Protein AF-A0A2K3K6C5-F1 (afdb_monomer_lite)

Structure (mmCIF, N/CA/C/O backbone):
data_AF-A0A2K3K6C5-F1
#
_entry.id   AF-A0A2K3K6C5-F1
#
loop_
_atom_site.group_PDB
_atom_site.id
_atom_site.type_symbol
_atom_site.label_atom_id
_atom_site.label_alt_id
_atom_site.label_comp_id
_atom_site.label_asym_id
_atom_site.label_entity_id
_atom_site.label_seq_id
_atom_site.pdbx_PDB_ins_code
_atom_site.Cartn_x
_atom_site.Cartn_y
_atom_site.Cartn_z
_atom_site.occupancy
_atom_site.B_iso_or_equiv
_atom_site.auth_seq_id
_atom_site.auth_comp_id
_atom_site.auth_asym_id
_atom_site.auth_atom_id
_atom_site.pdbx_PDB_model_num
ATOM 1 N N . MET A 1 1 ? -21.070 12.156 5.529 1.00 88.88 1 MET A N 1
ATOM 2 C CA . MET A 1 1 ? -20.591 11.010 4.729 1.00 88.88 1 MET A CA 1
ATOM 3 C C . MET A 1 1 ? -19.380 11.456 3.940 1.00 88.88 1 MET A C 1
ATOM 5 O O . MET A 1 1 ? -19.272 12.645 3.661 1.00 88.88 1 MET A O 1
ATOM 9 N N . PHE A 1 2 ? -18.480 10.541 3.614 1.00 93.44 2 PHE A N 1
ATOM 10 C CA . PHE A 1 2 ? -17.333 10.810 2.755 1.00 93.44 2 PHE A CA 1
ATOM 11 C C . PHE A 1 2 ? -17.160 9.671 1.756 1.00 93.44 2 PHE A C 1
ATOM 13 O O . PHE A 1 2 ? -17.526 8.533 2.041 1.00 93.44 2 PHE A O 1
ATOM 20 N N . HIS A 1 3 ? -16.594 9.994 0.599 1.00 96.19 3 HIS A N 1
ATOM 21 C CA . HIS A 1 3 ? -16.260 9.010 -0.416 1.00 96.19 3 HIS A CA 1
ATOM 22 C C . HIS A 1 3 ? -14.876 8.427 -0.130 1.00 96.19 3 HIS A C 1
ATOM 24 O O . HIS A 1 3 ? -13.892 9.167 -0.048 1.00 96.19 3 HIS A O 1
ATOM 30 N N . GLY A 1 4 ? -14.795 7.111 0.039 1.00 93.31 4 GLY A N 1
ATOM 31 C CA . GLY A 1 4 ? -13.553 6.395 0.299 1.00 93.31 4 GLY A CA 1
ATOM 32 C C . GLY A 1 4 ? -13.193 5.457 -0.844 1.00 93.31 4 GLY A C 1
ATOM 33 O O . GLY A 1 4 ? -14.046 4.745 -1.369 1.00 93.31 4 GLY A O 1
ATOM 34 N N . ARG A 1 5 ? -11.905 5.406 -1.193 1.00 94.94 5 ARG A N 1
ATOM 35 C CA . ARG A 1 5 ? -11.347 4.337 -2.028 1.00 94.94 5 ARG A CA 1
ATOM 36 C C . ARG A 1 5 ? -10.778 3.248 -1.129 1.00 94.94 5 ARG A C 1
ATOM 38 O O . ARG A 1 5 ? -9.977 3.542 -0.242 1.00 94.94 5 ARG A O 1
ATOM 45 N N . MET A 1 6 ? -11.174 2.004 -1.367 1.00 94.81 6 MET A N 1
ATOM 46 C CA . MET A 1 6 ? -10.761 0.877 -0.539 1.00 94.81 6 MET A CA 1
ATOM 47 C C . MET A 1 6 ? -9.333 0.444 -0.880 1.00 94.81 6 MET A C 1
ATOM 49 O O . MET A 1 6 ? -8.927 0.404 -2.047 1.00 94.81 6 MET A O 1
ATOM 53 N N . MET A 1 7 ? -8.576 0.088 0.156 1.00 96.50 7 MET A N 1
ATOM 54 C CA . MET A 1 7 ? -7.255 -0.521 0.030 1.00 96.50 7 MET A CA 1
ATOM 55 C C . MET A 1 7 ? -7.268 -1.915 0.654 1.00 96.50 7 MET A C 1
ATOM 57 O O . MET A 1 7 ? -7.943 -2.136 1.658 1.00 96.50 7 MET A O 1
ATOM 61 N N . GLN A 1 8 ? -6.514 -2.841 0.070 1.00 96.62 8 GLN A N 1
ATOM 62 C CA . GLN A 1 8 ? -6.429 -4.233 0.506 1.00 96.62 8 GLN A CA 1
ATOM 63 C C . GLN A 1 8 ? -5.085 -4.489 1.185 1.00 96.62 8 GLN A C 1
ATOM 65 O O . GLN A 1 8 ? -4.046 -4.136 0.628 1.00 96.62 8 GLN A O 1
ATOM 70 N N . HIS A 1 9 ? -5.069 -5.140 2.350 1.00 97.12 9 HIS A N 1
ATOM 71 C CA . HIS A 1 9 ? -3.810 -5.644 2.900 1.00 97.12 9 HIS A CA 1
ATOM 72 C C . HIS A 1 9 ? -3.219 -6.722 2.000 1.00 97.12 9 HIS A C 1
ATOM 74 O O . HIS A 1 9 ? -3.942 -7.582 1.497 1.00 97.12 9 HIS A O 1
ATOM 80 N N . GLY A 1 10 ? -1.893 -6.738 1.863 1.00 96.81 10 GLY A N 1
ATOM 81 C CA . GLY A 1 10 ? -1.223 -7.739 1.039 1.00 96.81 10 GLY A CA 1
ATOM 82 C C . GLY A 1 10 ? -1.535 -9.187 1.432 1.00 96.81 10 GLY A C 1
ATOM 83 O O . GLY A 1 10 ? -1.669 -10.032 0.551 1.00 96.81 10 GLY A O 1
ATOM 84 N N . CYS A 1 11 ? -1.753 -9.472 2.719 1.00 96.56 1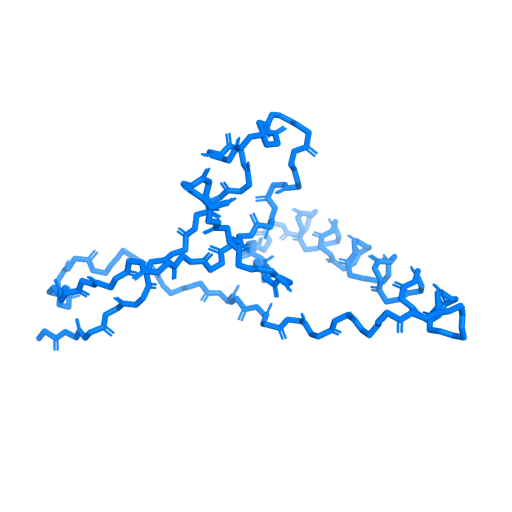1 CYS A N 1
ATOM 85 C CA . CYS A 1 11 ? -2.115 -10.815 3.185 1.00 96.56 11 CYS A CA 1
ATOM 86 C C . CYS A 1 11 ? -3.501 -11.295 2.729 1.00 96.56 11 CYS A C 1
ATOM 88 O O . CYS A 1 11 ? -3.786 -12.486 2.790 1.00 96.56 11 CYS A O 1
ATOM 90 N N . GLN A 1 12 ? -4.346 -10.383 2.253 1.00 96.25 12 GLN A N 1
ATOM 91 C CA . GLN A 1 12 ? -5.662 -10.674 1.685 1.00 96.25 12 GLN A CA 1
ATOM 92 C C . GLN A 1 12 ? -5.635 -10.692 0.146 1.00 96.25 12 GLN A C 1
ATOM 94 O O . GLN A 1 12 ? -6.674 -10.820 -0.495 1.00 96.25 12 GLN A O 1
ATOM 99 N N . THR A 1 13 ? -4.452 -10.550 -0.453 1.00 96.00 13 THR A N 1
ATOM 100 C CA . THR A 1 13 ? -4.218 -10.757 -1.886 1.00 96.00 13 THR A CA 1
ATOM 101 C C . THR A 1 13 ? -3.673 -12.166 -2.133 1.00 96.00 13 THR A C 1
ATOM 103 O O . THR A 1 13 ? -3.392 -12.907 -1.190 1.00 96.00 13 THR A O 1
ATOM 106 N N . VAL A 1 14 ? -3.420 -12.514 -3.398 1.00 95.12 14 VAL A N 1
ATOM 107 C CA . VAL A 1 14 ? -2.725 -13.760 -3.779 1.00 95.12 14 VAL A CA 1
ATOM 108 C C . VAL A 1 14 ? -1.355 -13.944 -3.100 1.00 95.12 14 VAL A C 1
ATOM 110 O O . VAL A 1 14 ? -0.873 -15.067 -2.988 1.00 95.12 14 VAL A O 1
ATOM 113 N N . LEU A 1 15 ? -0.729 -12.865 -2.612 1.00 96.25 15 LEU A N 1
ATOM 114 C CA . LEU A 1 15 ? 0.547 -12.936 -1.894 1.00 96.25 15 LEU A CA 1
ATOM 115 C C . LEU A 1 15 ? 0.432 -13.670 -0.549 1.00 96.25 15 LEU A C 1
ATOM 117 O O . LEU A 1 15 ? 1.414 -14.255 -0.088 1.00 96.25 15 LEU A O 1
ATOM 121 N N . GLY A 1 16 ? -0.739 -13.633 0.097 1.00 96.12 16 GLY A N 1
ATOM 122 C CA . GLY A 1 16 ? -0.960 -14.261 1.398 1.00 96.12 16 GLY A CA 1
ATOM 123 C C . GLY A 1 16 ? 0.124 -13.894 2.420 1.00 96.12 16 GLY A C 1
ATOM 124 O O . GLY A 1 16 ? 0.540 -12.742 2.539 1.00 96.12 16 GLY A O 1
ATOM 125 N N . ASN A 1 17 ? 0.640 -14.894 3.133 1.00 96.00 17 ASN A N 1
ATOM 126 C CA . ASN A 1 17 ? 1.648 -14.704 4.184 1.00 96.00 17 ASN A CA 1
ATOM 127 C C . ASN A 1 17 ? 3.015 -14.209 3.676 1.00 96.00 17 ASN A C 1
ATOM 129 O O . ASN A 1 17 ? 3.855 -13.833 4.488 1.00 96.00 17 ASN A O 1
ATOM 133 N N . ALA A 1 18 ? 3.256 -14.208 2.360 1.00 96.81 18 ALA A N 1
ATOM 134 C CA . ALA A 1 18 ? 4.471 -13.632 1.786 1.00 96.81 18 ALA A CA 1
ATOM 135 C C . ALA A 1 18 ? 4.404 -12.098 1.686 1.00 96.81 18 ALA A C 1
ATOM 137 O O . ALA A 1 18 ? 5.422 -11.449 1.436 1.00 96.81 18 ALA A O 1
ATOM 138 N N . ALA A 1 19 ? 3.220 -11.507 1.863 1.00 96.25 19 ALA A N 1
ATOM 139 C CA . ALA A 1 19 ? 3.051 -10.068 1.829 1.00 96.25 19 ALA A CA 1
ATOM 140 C C . ALA A 1 19 ? 3.732 -9.369 3.010 1.00 96.25 19 ALA A C 1
ATOM 142 O O . ALA A 1 19 ? 3.759 -9.864 4.137 1.00 96.25 19 ALA A O 1
ATOM 143 N N . ASN A 1 20 ? 4.216 -8.154 2.762 1.00 94.94 20 ASN A N 1
ATOM 144 C CA . ASN A 1 20 ? 4.693 -7.289 3.829 1.00 94.94 20 ASN A CA 1
ATOM 145 C C . ASN A 1 20 ? 3.516 -6.823 4.705 1.00 94.94 20 ASN A C 1
ATOM 147 O O . ASN A 1 20 ? 2.503 -6.357 4.184 1.00 94.94 20 ASN A O 1
ATOM 151 N N . GLU A 1 21 ? 3.675 -6.882 6.031 1.00 94.38 21 GLU A N 1
ATOM 152 C CA . GLU A 1 21 ? 2.631 -6.505 7.000 1.00 94.38 21 GLU A CA 1
ATOM 153 C C . GLU A 1 21 ? 2.131 -5.055 6.834 1.00 94.38 21 GLU A C 1
ATOM 155 O O . GLU A 1 21 ? 0.982 -4.749 7.153 1.00 94.38 21 GLU A O 1
ATOM 160 N N . ARG A 1 22 ? 2.980 -4.162 6.305 1.00 96.06 22 ARG A N 1
ATOM 161 C CA . ARG A 1 22 ? 2.686 -2.731 6.117 1.00 96.06 22 ARG A CA 1
ATOM 162 C C . ARG A 1 22 ? 2.258 -2.371 4.697 1.00 96.06 22 ARG A C 1
ATOM 164 O O . ARG A 1 22 ? 1.939 -1.206 4.444 1.00 96.06 22 ARG A O 1
ATOM 171 N N . GLU A 1 23 ? 2.288 -3.320 3.767 1.00 96.50 23 GLU A N 1
ATOM 172 C CA . GLU A 1 23 ? 1.894 -3.052 2.390 1.00 96.50 23 GLU A CA 1
ATOM 173 C C . GLU A 1 23 ? 0.388 -3.186 2.219 1.00 96.50 23 GLU A C 1
ATOM 175 O O . GLU A 1 23 ? -0.221 -4.219 2.519 1.00 96.50 23 GLU A O 1
ATOM 180 N N . VAL A 1 24 ? -0.194 -2.116 1.693 1.00 97.62 24 VAL A N 1
ATOM 181 C CA . VAL A 1 24 ? -1.575 -2.074 1.241 1.00 97.62 24 VAL A CA 1
ATOM 182 C C . VAL A 1 24 ? -1.602 -1.775 -0.250 1.00 97.62 24 VAL A C 1
ATOM 184 O O . VAL A 1 24 ? -0.744 -1.075 -0.787 1.00 97.62 24 VAL A O 1
ATOM 187 N N . PHE A 1 25 ? -2.609 -2.303 -0.924 1.00 97.38 25 PHE A N 1
ATOM 188 C CA . PHE A 1 25 ? -2.785 -2.188 -2.360 1.00 97.38 25 PHE A CA 1
ATOM 189 C C . PHE A 1 25 ? -4.018 -1.351 -2.641 1.00 97.38 25 PHE A C 1
ATOM 191 O O . PHE A 1 25 ? -5.051 -1.526 -1.994 1.00 97.38 25 PHE A O 1
ATOM 198 N N . LEU A 1 26 ? -3.932 -0.450 -3.616 1.00 96.19 26 LEU A N 1
ATOM 199 C CA . LEU A 1 26 ? -5.135 0.190 -4.136 1.00 96.19 26 LEU A CA 1
ATOM 200 C C . LEU A 1 26 ? -6.041 -0.878 -4.748 1.00 96.19 26 LEU A C 1
ATOM 202 O O . LEU A 1 26 ? -5.555 -1.842 -5.336 1.00 96.19 26 LEU A O 1
ATOM 206 N N . THR A 1 27 ? -7.347 -0.666 -4.667 1.00 96.25 27 THR A N 1
ATOM 207 C CA . THR A 1 27 ? -8.342 -1.463 -5.393 1.00 96.25 27 THR A CA 1
ATOM 208 C C . THR A 1 27 ? -9.168 -0.548 -6.294 1.00 96.25 27 THR A C 1
ATOM 210 O O . THR A 1 27 ? -9.046 0.682 -6.232 1.00 96.25 27 THR A O 1
ATOM 213 N N . ASN A 1 28 ? -9.995 -1.121 -7.163 1.00 94.69 28 ASN A N 1
ATOM 214 C CA . ASN A 1 28 ? -10.977 -0.350 -7.933 1.00 94.69 28 ASN A CA 1
ATOM 215 C C . ASN A 1 28 ? -12.278 -0.111 -7.153 1.00 94.69 28 ASN A C 1
ATOM 217 O O . ASN A 1 28 ? -13.180 0.549 -7.662 1.00 94.69 28 ASN A O 1
ATOM 221 N N . GLU A 1 29 ? -12.377 -0.622 -5.926 1.00 94.81 29 GLU A N 1
ATOM 222 C CA . GLU A 1 29 ? -13.556 -0.441 -5.097 1.00 94.81 29 GLU A CA 1
ATOM 223 C C . GLU A 1 29 ? -13.549 0.932 -4.424 1.00 94.81 29 GLU A C 1
ATOM 225 O O . GLU A 1 29 ? -12.601 1.310 -3.728 1.00 94.81 29 GLU A O 1
ATOM 230 N N . CYS A 1 30 ? -14.655 1.654 -4.578 1.00 95.56 30 CYS A N 1
ATOM 231 C CA . CYS A 1 30 ? -14.956 2.854 -3.814 1.00 95.56 30 CYS A CA 1
ATOM 232 C C . CYS A 1 30 ? -16.298 2.688 -3.104 1.00 95.56 30 CYS A C 1
ATOM 234 O O . CYS A 1 30 ? -17.193 2.012 -3.613 1.00 95.56 30 CYS A O 1
ATOM 236 N N . ARG A 1 31 ? -16.436 3.292 -1.923 1.00 95.00 31 ARG A N 1
ATOM 237 C CA . ARG A 1 31 ? -17.650 3.231 -1.103 1.00 95.00 31 ARG A CA 1
ATOM 238 C C . ARG A 1 31 ? -17.841 4.542 -0.353 1.00 95.00 31 ARG A C 1
ATOM 240 O O . ARG A 1 31 ? -16.870 5.145 0.102 1.00 95.00 31 ARG A O 1
ATOM 247 N N . ASP A 1 32 ? -19.091 4.952 -0.194 1.00 96.25 32 ASP A N 1
ATOM 248 C CA . ASP A 1 32 ? -19.434 6.057 0.694 1.00 96.25 32 ASP A CA 1
ATOM 249 C C . ASP A 1 32 ? -19.553 5.540 2.129 1.00 96.25 32 ASP A C 1
ATOM 251 O O . ASP A 1 32 ? -20.132 4.481 2.380 1.00 96.25 32 ASP A O 1
ATOM 255 N N . LEU A 1 33 ? -18.968 6.274 3.071 1.00 93.50 33 LEU A N 1
ATOM 256 C CA . LEU A 1 33 ? -18.856 5.881 4.473 1.00 93.50 33 LEU A CA 1
ATOM 257 C C . LEU A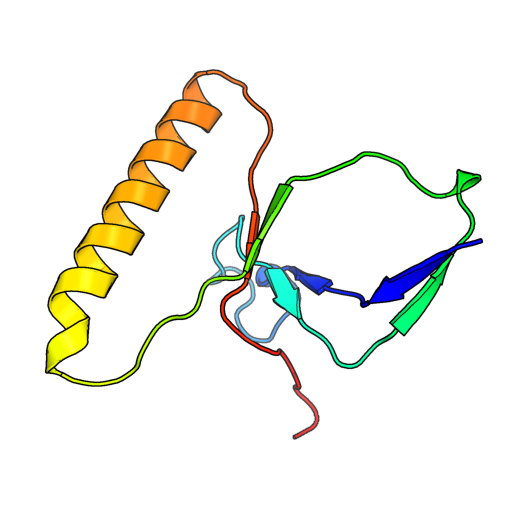 1 33 ? -19.359 6.998 5.395 1.00 93.50 33 LEU A C 1
ATOM 259 O O . LEU A 1 33 ? -19.246 8.198 5.100 1.00 93.50 33 LEU A O 1
ATOM 263 N N . GLY A 1 34 ? -19.928 6.610 6.535 1.00 95.19 34 GLY A N 1
ATOM 264 C CA . GLY A 1 34 ? -20.279 7.529 7.607 1.00 95.19 34 GLY A CA 1
ATOM 265 C C . GLY A 1 34 ? -19.027 8.015 8.332 1.00 95.19 34 GLY A C 1
ATOM 266 O O . GLY A 1 34 ? -18.082 7.260 8.541 1.00 95.19 34 GLY A O 1
ATOM 267 N N . LEU A 1 35 ? -19.008 9.281 8.760 1.00 93.88 35 LEU A N 1
ATOM 268 C CA . LEU A 1 35 ? -17.895 9.779 9.584 1.00 93.88 35 LEU A CA 1
ATOM 269 C C . LEU A 1 35 ? -17.845 9.062 10.942 1.00 93.88 35 LEU A C 1
ATOM 271 O O . LEU A 1 35 ? -16.769 8.878 11.498 1.00 93.88 35 LEU A O 1
ATOM 275 N N . GLN A 1 36 ? -18.999 8.606 11.433 1.00 95.25 36 GLN A N 1
ATOM 276 C CA . GLN A 1 36 ? -19.131 7.796 12.640 1.00 95.25 36 GLN A CA 1
ATOM 277 C C . GLN A 1 36 ? -18.473 6.409 12.536 1.00 95.25 36 GLN A C 1
ATOM 279 O O . GLN A 1 36 ? -18.175 5.807 13.563 1.00 95.25 36 GLN A O 1
ATOM 284 N N . ASP A 1 37 ? -18.217 5.913 11.320 1.00 92.50 37 ASP A N 1
ATOM 285 C CA . ASP A 1 37 ? -17.602 4.600 11.092 1.00 92.50 37 ASP A CA 1
ATOM 286 C C . ASP A 1 37 ? -16.060 4.665 11.122 1.00 92.50 37 ASP A C 1
ATOM 288 O O . ASP A 1 37 ? -15.375 3.638 11.067 1.00 92.50 37 ASP A O 1
ATOM 292 N N . VAL A 1 38 ? -15.484 5.873 11.212 1.00 93.50 38 VAL A N 1
ATOM 293 C CA . VAL A 1 38 ? -14.033 6.088 11.248 1.00 93.50 38 VAL A CA 1
ATOM 294 C C . VAL A 1 38 ? -13.481 5.683 12.611 1.00 93.50 38 VAL A C 1
ATOM 296 O O . VAL A 1 38 ? -13.685 6.360 13.614 1.00 93.50 38 VAL A O 1
ATOM 299 N N . LYS A 1 39 ? -12.718 4.586 12.640 1.00 94.50 39 LYS A N 1
ATOM 300 C CA . LYS A 1 39 ? -12.080 4.093 13.872 1.00 94.50 39 LYS A CA 1
ATOM 301 C C . LYS A 1 39 ? -10.821 4.869 14.241 1.00 94.50 39 LYS A C 1
ATOM 303 O O . LYS A 1 39 ? -10.597 5.171 15.407 1.00 94.50 39 LYS A O 1
ATOM 308 N N . GLN A 1 40 ? -9.966 5.130 13.255 1.00 93.62 40 GLN A N 1
ATOM 309 C CA . GLN A 1 40 ? -8.657 5.733 13.472 1.00 93.62 40 GLN A CA 1
ATOM 310 C C . GLN A 1 40 ? -8.087 6.279 12.161 1.00 93.62 40 GLN A C 1
ATOM 312 O O . GLN A 1 40 ? -8.234 5.664 11.103 1.00 93.62 40 GLN A O 1
ATOM 317 N N . THR A 1 41 ? -7.358 7.390 12.251 1.00 93.31 41 THR A N 1
ATOM 318 C CA . THR A 1 41 ? -6.543 7.921 11.155 1.00 93.31 41 THR A CA 1
ATOM 319 C C . THR A 1 41 ? -5.195 7.207 11.104 1.00 93.31 41 THR A C 1
ATOM 321 O O . THR A 1 41 ? -4.461 7.178 12.092 1.00 93.31 41 THR A O 1
ATOM 324 N N . ASN A 1 42 ? -4.850 6.659 9.940 1.00 93.56 42 ASN A N 1
ATOM 325 C CA . ASN A 1 42 ? -3.558 6.024 9.684 1.00 93.56 42 ASN A CA 1
ATOM 326 C C . ASN A 1 42 ? -2.812 6.753 8.565 1.00 93.56 42 ASN A C 1
ATOM 328 O O . ASN A 1 42 ? -3.424 7.369 7.693 1.00 93.56 42 ASN A O 1
ATOM 332 N N . VAL A 1 43 ? -1.483 6.663 8.584 1.00 95.38 43 VAL A N 1
ATOM 333 C CA . VAL A 1 43 ? -0.629 7.249 7.547 1.00 95.38 43 VAL A CA 1
ATOM 334 C C . VAL A 1 43 ? -0.361 6.200 6.476 1.00 95.38 43 VAL A C 1
ATOM 336 O O . VAL A 1 43 ? 0.158 5.122 6.774 1.00 95.38 43 VAL A O 1
ATOM 339 N N . VAL A 1 44 ? -0.687 6.534 5.228 1.00 95.69 44 VAL A N 1
ATOM 340 C CA . VAL A 1 44 ? -0.385 5.711 4.053 1.00 95.69 44 VAL A CA 1
ATOM 341 C C . VAL A 1 44 ? 0.435 6.538 3.070 1.00 95.69 44 VAL A C 1
ATOM 343 O O . VAL A 1 44 ? -0.008 7.586 2.608 1.00 95.69 44 VAL A O 1
ATOM 346 N N . SER A 1 45 ? 1.636 6.068 2.735 1.00 95.38 45 SER A N 1
ATOM 347 C CA . SER A 1 45 ? 2.481 6.701 1.715 1.00 95.38 45 SER A CA 1
ATOM 348 C C . SER A 1 45 ? 2.276 6.046 0.350 1.00 95.38 45 SER A C 1
ATOM 350 O O . SER A 1 45 ? 2.588 4.864 0.184 1.00 95.38 45 SER A O 1
ATOM 352 N N . ILE A 1 46 ? 1.822 6.810 -0.646 1.00 94.69 46 ILE A N 1
ATOM 353 C CA . ILE A 1 46 ? 1.817 6.354 -2.042 1.00 94.69 46 ILE A CA 1
ATOM 354 C C . ILE A 1 46 ? 3.236 6.470 -2.598 1.00 94.69 46 ILE A C 1
ATOM 356 O O . ILE A 1 46 ? 3.812 7.556 -2.644 1.00 94.69 46 ILE A O 1
ATOM 360 N N . ARG A 1 47 ? 3.812 5.341 -3.009 1.00 92.62 47 ARG A N 1
ATOM 361 C CA . ARG A 1 47 ? 5.193 5.250 -3.482 1.00 92.62 47 ARG A CA 1
ATOM 362 C C . ARG A 1 47 ? 5.222 4.960 -4.966 1.00 92.62 47 ARG A C 1
ATOM 364 O O . ARG A 1 47 ? 4.736 3.930 -5.422 1.00 92.62 47 ARG A O 1
ATOM 371 N N . LYS A 1 48 ? 5.876 5.843 -5.712 1.00 88.75 48 LYS A N 1
ATOM 372 C CA . LYS A 1 48 ? 6.263 5.567 -7.091 1.00 88.75 48 LYS A CA 1
ATOM 373 C C . LYS A 1 48 ? 7.574 4.789 -7.067 1.00 88.75 48 LYS A C 1
ATOM 375 O O . LYS A 1 48 ? 8.553 5.276 -6.515 1.00 88.75 48 LYS A O 1
ATOM 380 N N . MET A 1 49 ? 7.582 3.604 -7.667 1.00 86.88 49 MET A N 1
ATOM 381 C CA . MET A 1 49 ? 8.782 2.785 -7.860 1.00 86.88 49 MET A CA 1
ATOM 382 C C . MET A 1 49 ? 9.082 2.734 -9.357 1.00 86.88 49 MET A C 1
ATOM 384 O O . MET A 1 49 ? 8.490 1.921 -10.072 1.00 86.88 49 MET A O 1
ATOM 388 N N . PRO A 1 50 ? 9.931 3.639 -9.869 1.00 89.56 50 PRO A N 1
ATOM 389 C CA . PRO A 1 50 ? 10.310 3.624 -11.268 1.00 89.56 50 PRO A CA 1
ATOM 390 C C . PRO A 1 50 ? 10.960 2.286 -11.629 1.00 89.56 50 PRO A C 1
ATOM 392 O O . PRO A 1 50 ? 11.827 1.778 -10.912 1.00 89.56 50 PRO A O 1
ATOM 395 N N . TRP A 1 51 ? 10.530 1.719 -12.751 1.00 86.44 51 TRP A N 1
ATOM 396 C CA . TRP A 1 51 ? 11.102 0.498 -13.302 1.00 86.44 51 TRP A CA 1
ATOM 397 C C . TRP A 1 51 ? 12.224 0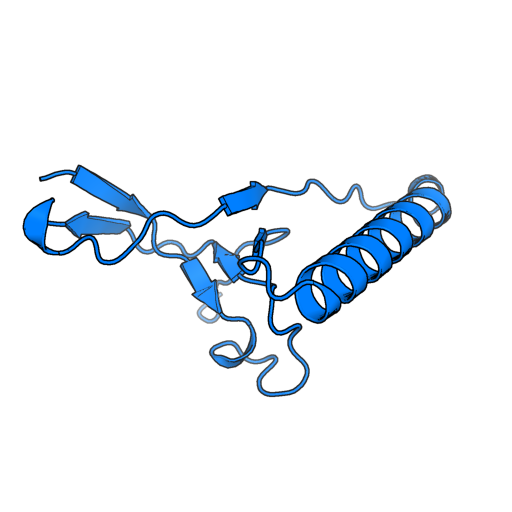.831 -14.283 1.00 86.44 51 TRP A C 1
ATOM 399 O O . TRP A 1 51 ? 12.135 1.782 -15.054 1.00 86.44 51 TRP A O 1
ATOM 409 N N . GLY A 1 52 ? 13.299 0.048 -14.245 1.00 93.19 52 GLY A N 1
ATOM 410 C CA . GLY A 1 52 ? 14.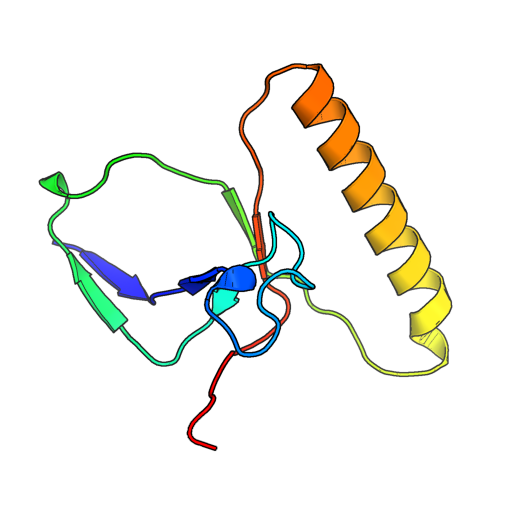469 0.221 -15.107 1.00 93.19 52 GLY A CA 1
ATOM 411 C C . GLY A 1 52 ? 15.752 -0.143 -14.373 1.00 93.19 52 GLY A C 1
ATOM 412 O O . GLY A 1 52 ? 15.844 0.037 -13.162 1.00 93.19 52 GLY A O 1
ATOM 413 N N . HIS A 1 53 ? 16.746 -0.669 -15.094 1.00 94.62 53 HIS A N 1
ATOM 414 C CA . HIS A 1 53 ? 18.022 -1.088 -14.496 1.00 94.62 53 HIS A CA 1
ATOM 415 C C . HIS A 1 53 ? 18.677 0.035 -13.683 1.00 94.62 53 HIS A C 1
ATOM 417 O O . HIS A 1 53 ? 19.146 -0.191 -12.571 1.00 94.62 53 HIS A O 1
ATOM 423 N N . GLN A 1 54 ? 18.631 1.246 -14.227 1.00 95.88 54 GLN A N 1
ATOM 424 C CA . GLN A 1 54 ? 19.235 2.435 -13.649 1.00 95.88 54 GLN A CA 1
ATOM 425 C C . GLN A 1 54 ? 18.621 2.775 -12.260 1.00 95.88 54 GLN A C 1
ATOM 427 O O . GLN A 1 54 ? 19.366 3.162 -11.369 1.00 95.88 54 GLN A O 1
ATOM 432 N N . TYR A 1 55 ? 17.321 2.508 -12.025 1.00 94.31 55 TYR A N 1
ATOM 433 C CA . TYR A 1 55 ? 16.631 2.840 -10.761 1.00 94.31 55 TYR A CA 1
ATOM 434 C C . TYR A 1 55 ? 16.829 1.766 -9.681 1.00 94.31 55 TYR A C 1
ATOM 436 O O . TYR A 1 55 ? 16.463 1.965 -8.525 1.00 94.31 55 TYR A O 1
ATOM 444 N N . ARG A 1 56 ? 17.364 0.586 -10.034 1.00 93.25 56 ARG A N 1
ATOM 445 C CA . ARG A 1 56 ? 17.399 -0.572 -9.123 1.00 93.25 56 ARG A CA 1
ATOM 446 C C . ARG A 1 56 ? 18.207 -0.296 -7.860 1.00 93.25 56 ARG A C 1
ATOM 448 O O . ARG A 1 56 ? 17.767 -0.680 -6.782 1.00 93.25 56 ARG A O 1
ATOM 455 N N . LYS A 1 57 ? 19.370 0.352 -7.991 1.00 95.31 57 LYS A N 1
ATOM 456 C CA . LYS A 1 57 ? 20.238 0.662 -6.844 1.00 95.31 57 LYS A CA 1
ATOM 457 C C . LYS A 1 57 ? 19.532 1.602 -5.869 1.00 95.31 57 LYS A C 1
ATOM 459 O O . LYS A 1 57 ? 19.470 1.297 -4.682 1.00 95.31 57 LYS A O 1
ATOM 464 N N . ASP A 1 58 ? 18.930 2.666 -6.383 1.00 94.81 58 ASP A N 1
ATOM 465 C CA . ASP A 1 58 ? 18.244 3.663 -5.561 1.00 94.81 58 ASP A CA 1
ATOM 466 C C . ASP A 1 58 ? 16.997 3.077 -4.894 1.00 94.81 58 ASP A C 1
ATOM 468 O O . ASP A 1 58 ? 16.804 3.252 -3.693 1.00 94.81 58 ASP A O 1
ATOM 472 N N . ASN A 1 59 ? 16.201 2.290 -5.627 1.00 93.31 59 ASN A N 1
ATOM 473 C CA . ASN A 1 59 ? 15.031 1.609 -5.068 1.00 93.31 59 ASN A CA 1
ATOM 474 C C . ASN A 1 59 ? 15.416 0.669 -3.910 1.00 93.31 59 AS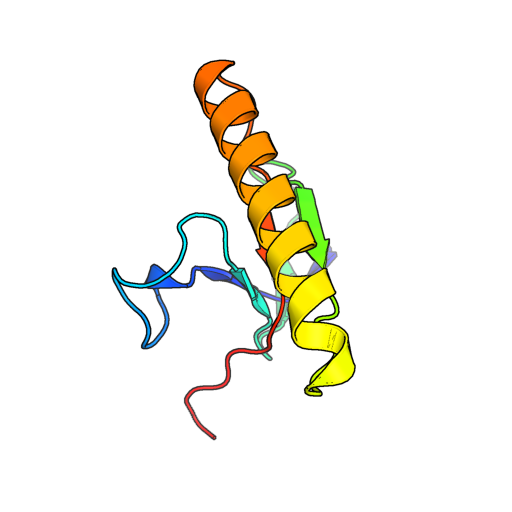N A C 1
ATOM 476 O O . ASN A 1 59 ? 14.725 0.644 -2.895 1.00 93.31 59 ASN A O 1
ATOM 480 N N . ILE A 1 60 ? 16.533 -0.065 -4.026 1.00 93.62 60 ILE A N 1
ATOM 481 C CA . ILE A 1 60 ? 17.040 -0.931 -2.945 1.00 93.62 60 ILE A CA 1
ATOM 482 C C . ILE A 1 60 ? 17.407 -0.104 -1.708 1.00 93.62 60 ILE A C 1
ATOM 484 O O . ILE A 1 60 ? 17.072 -0.493 -0.589 1.00 93.62 60 ILE A O 1
ATOM 488 N N . VAL A 1 61 ? 18.084 1.033 -1.893 1.00 95.50 61 VAL A N 1
ATOM 489 C CA . VAL A 1 61 ? 18.462 1.921 -0.783 1.00 95.50 61 VAL A CA 1
ATOM 490 C C . VAL A 1 61 ? 17.218 2.487 -0.098 1.00 95.50 61 VAL A C 1
ATOM 492 O O . VAL A 1 61 ? 17.119 2.430 1.127 1.00 95.50 61 VAL A O 1
ATOM 495 N N . VAL A 1 62 ? 16.245 2.971 -0.871 1.00 93.50 62 VAL A N 1
ATOM 496 C CA . VAL A 1 62 ? 14.983 3.514 -0.347 1.00 93.50 62 VAL A CA 1
ATOM 497 C C . VAL A 1 62 ? 14.196 2.454 0.426 1.00 93.50 62 VAL A C 1
ATOM 499 O O . VAL A 1 62 ? 13.729 2.730 1.533 1.00 93.50 62 VAL A O 1
ATOM 502 N N . ASP A 1 63 ? 14.078 1.236 -0.106 1.00 92.19 63 ASP A N 1
ATOM 503 C CA . ASP A 1 63 ? 13.370 0.145 0.571 1.00 92.19 63 ASP A CA 1
ATOM 504 C C . ASP A 1 63 ? 14.077 -0.281 1.868 1.00 92.19 63 ASP A C 1
ATOM 506 O O . ASP A 1 63 ? 13.413 -0.545 2.875 1.00 92.19 63 ASP A O 1
ATOM 510 N N . LYS A 1 64 ? 15.416 -0.292 1.883 1.00 95.50 64 LYS A N 1
ATOM 511 C CA . LYS A 1 64 ? 16.196 -0.578 3.093 1.00 95.50 64 LYS A CA 1
ATOM 512 C C . LYS A 1 64 ? 15.968 0.480 4.175 1.00 95.50 64 LYS A C 1
ATOM 514 O O . LYS A 1 64 ? 15.636 0.120 5.302 1.00 95.50 64 LYS A O 1
ATOM 519 N N . LEU A 1 65 ? 16.084 1.762 3.826 1.00 95.19 65 LEU A N 1
ATOM 520 C CA . LEU A 1 65 ? 15.868 2.871 4.762 1.00 95.19 65 LEU A CA 1
ATOM 521 C C . LEU A 1 65 ? 14.447 2.865 5.335 1.00 95.19 65 LEU A C 1
ATOM 523 O O . LEU A 1 65 ? 14.249 3.113 6.525 1.00 95.19 65 LEU A O 1
ATOM 527 N N . ASP A 1 66 ? 13.444 2.551 4.512 1.00 94.06 66 ASP A N 1
ATOM 528 C CA . ASP A 1 66 ? 12.071 2.447 4.998 1.00 94.06 66 ASP A CA 1
ATOM 529 C C . ASP A 1 66 ? 11.879 1.290 5.980 1.00 94.06 66 ASP A C 1
ATOM 531 O O . ASP A 1 66 ? 11.178 1.448 6.982 1.00 94.06 66 ASP A O 1
ATOM 535 N N . ARG A 1 67 ? 12.492 0.136 5.704 1.00 93.69 67 ARG A N 1
ATOM 536 C CA . ARG A 1 67 ? 12.433 -1.018 6.601 1.00 93.69 67 ARG A CA 1
ATOM 537 C C . ARG A 1 67 ? 13.086 -0.704 7.943 1.00 93.69 67 ARG A C 1
ATOM 539 O O . ARG A 1 67 ? 12.455 -0.916 8.971 1.00 93.69 67 ARG A O 1
ATOM 546 N N . GLU A 1 68 ? 14.285 -0.127 7.928 1.00 96.19 68 GLU A N 1
ATOM 547 C CA . GLU A 1 68 ? 14.999 0.281 9.144 1.00 96.19 68 GLU A CA 1
ATOM 548 C C . GLU A 1 68 ? 14.174 1.276 9.969 1.00 96.19 68 GLU A C 1
ATOM 550 O O . GLU A 1 68 ? 13.986 1.094 11.172 1.00 96.19 68 GLU A O 1
ATOM 555 N N . ARG A 1 69 ? 13.591 2.290 9.319 1.00 95.06 69 ARG A N 1
ATOM 556 C CA . ARG A 1 69 ? 12.703 3.252 9.982 1.00 95.06 69 ARG A CA 1
ATOM 557 C C . ARG A 1 69 ? 11.482 2.576 10.606 1.00 95.06 69 ARG A C 1
ATOM 559 O O . ARG A 1 69 ? 11.098 2.928 11.721 1.00 95.06 69 ARG A O 1
ATOM 566 N N . ALA A 1 70 ? 10.850 1.646 9.897 1.00 95.12 70 ALA A N 1
ATOM 567 C CA . ALA A 1 70 ? 9.676 0.941 10.398 1.00 95.12 70 ALA A CA 1
ATOM 568 C C . ALA A 1 70 ? 10.006 0.047 11.598 1.00 95.12 70 ALA A C 1
ATOM 570 O O . ALA A 1 70 ? 9.271 0.064 12.585 1.00 95.12 70 ALA A O 1
ATOM 571 N N . ASP A 1 71 ? 11.131 -0.664 11.546 1.00 95.44 71 ASP A N 1
ATOM 572 C CA . ASP A 1 71 ? 11.603 -1.502 12.646 1.00 95.44 71 ASP A CA 1
ATOM 573 C C . ASP A 1 71 ? 11.914 -0.649 13.888 1.00 95.44 71 ASP A C 1
ATOM 575 O O . ASP A 1 71 ? 11.495 -0.987 14.996 1.00 95.44 71 ASP A O 1
AT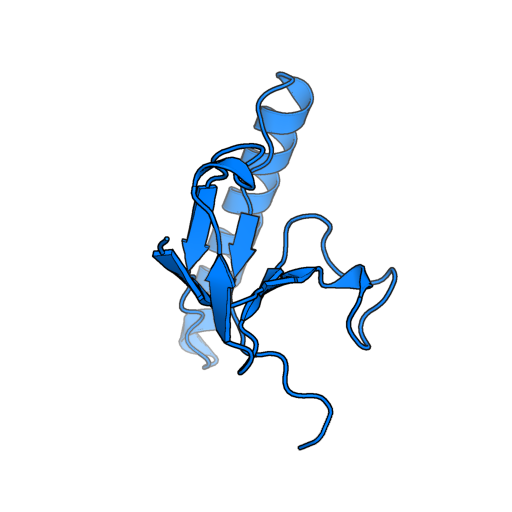OM 579 N N . GLU A 1 72 ? 12.560 0.509 13.720 1.00 96.62 72 GLU A N 1
ATOM 580 C CA . GLU A 1 72 ? 12.813 1.449 14.820 1.00 96.62 72 GLU A CA 1
ATOM 581 C C . GLU A 1 72 ? 11.525 2.030 15.419 1.00 96.62 72 GLU A C 1
ATOM 583 O O . GLU A 1 72 ? 11.403 2.150 16.640 1.00 96.62 72 GLU A O 1
ATOM 588 N N . ARG A 1 73 ? 10.523 2.356 14.594 1.00 95.56 73 ARG A N 1
ATOM 589 C CA . ARG A 1 73 ? 9.204 2.790 15.089 1.00 95.56 73 ARG A CA 1
ATOM 590 C C . ARG A 1 73 ? 8.506 1.687 15.879 1.00 95.56 73 ARG A C 1
ATOM 592 O O . ARG A 1 73 ? 7.968 1.971 16.949 1.00 95.56 73 ARG A O 1
ATOM 599 N N . LYS A 1 74 ? 8.561 0.446 15.388 1.00 94.81 74 LYS A N 1
ATOM 600 C CA . LYS A 1 74 ? 7.987 -0.733 16.050 1.00 94.81 74 LYS A CA 1
ATOM 601 C C . LYS A 1 74 ? 8.629 -0.962 17.417 1.00 94.81 74 LYS A C 1
ATOM 603 O O . LYS A 1 74 ? 7.912 -1.117 18.400 1.00 94.81 74 LYS A O 1
ATOM 608 N N . LYS A 1 75 ? 9.963 -0.881 17.511 1.00 96.12 75 LYS A N 1
ATOM 609 C CA . LYS A 1 75 ? 10.697 -0.958 18.791 1.00 96.12 75 LYS A CA 1
ATOM 610 C C . LYS A 1 75 ? 10.288 0.141 19.773 1.00 96.12 75 LYS A C 1
ATOM 612 O O . LYS A 1 75 ? 10.228 -0.104 20.971 1.00 96.12 75 LYS A O 1
ATOM 617 N N . LYS A 1 76 ? 9.987 1.340 19.270 1.00 96.88 76 LYS A N 1
ATOM 618 C CA . LYS A 1 76 ? 9.522 2.482 20.073 1.00 96.88 76 LYS A CA 1
ATOM 619 C C . LYS A 1 76 ? 8.030 2.423 20.425 1.00 96.88 76 LYS A C 1
ATOM 621 O O . LYS A 1 76 ? 7.538 3.348 21.061 1.00 96.88 76 LYS A O 1
ATOM 626 N N . GLY A 1 77 ? 7.303 1.385 19.999 1.00 94.88 77 GLY A N 1
ATOM 627 C CA . GLY A 1 77 ? 5.858 1.266 20.223 1.00 94.88 77 GLY A CA 1
ATOM 628 C C . GLY A 1 77 ? 5.032 2.330 19.494 1.00 94.88 77 GLY A C 1
ATOM 629 O O . GLY A 1 77 ? 3.907 2.619 19.894 1.00 94.88 77 GLY A O 1
ATOM 630 N N . LEU A 1 78 ? 5.587 2.948 18.447 1.00 94.06 78 LEU A N 1
ATOM 631 C CA . LEU A 1 78 ? 4.880 3.945 17.649 1.00 94.06 78 LEU A CA 1
ATOM 632 C C . LEU A 1 78 ? 3.899 3.271 16.685 1.00 94.06 78 LEU A C 1
ATOM 634 O O . LEU A 1 78 ? 4.075 2.117 16.296 1.00 94.06 78 LEU A O 1
ATOM 638 N N . SER A 1 79 ? 2.886 4.025 16.252 1.00 92.31 79 SER A N 1
ATOM 639 C CA . SER A 1 79 ? 1.909 3.545 15.276 1.00 92.31 79 SER A CA 1
ATOM 640 C C . SER A 1 79 ? 2.563 3.131 13.953 1.00 92.31 79 SER A C 1
ATOM 642 O O . SER A 1 79 ? 3.518 3.764 13.473 1.00 92.31 79 SER A O 1
ATOM 644 N N . THR A 1 80 ? 2.013 2.066 13.368 1.00 94.00 80 THR A N 1
ATOM 645 C CA . THR A 1 80 ? 2.424 1.520 12.075 1.00 94.00 80 THR A CA 1
ATOM 646 C C . THR A 1 80 ? 2.087 2.489 10.949 1.00 94.00 80 THR A C 1
ATOM 648 O O . THR A 1 80 ? 0.958 2.959 10.826 1.00 94.00 80 THR A O 1
ATOM 651 N N . GLU A 1 81 ? 3.071 2.752 10.093 1.00 95.44 81 GLU A N 1
ATOM 652 C CA . GLU A 1 81 ? 2.883 3.497 8.850 1.00 95.44 81 GLU A CA 1
ATOM 653 C C . GLU A 1 81 ? 2.811 2.524 7.674 1.00 95.44 81 GLU A C 1
ATOM 655 O O . GLU A 1 81 ? 3.696 1.676 7.492 1.00 95.44 81 GLU A O 1
ATOM 660 N N . TYR A 1 82 ? 1.776 2.682 6.855 1.00 97.06 82 TYR A N 1
ATOM 661 C CA . TYR A 1 82 ? 1.542 1.851 5.684 1.00 97.06 82 TYR A CA 1
ATOM 662 C C . TYR A 1 82 ? 2.125 2.487 4.426 1.00 97.06 82 TYR A C 1
ATOM 664 O O . TYR A 1 82 ? 2.375 3.696 4.344 1.00 97.06 82 TYR A O 1
ATOM 672 N N . TYR A 1 83 ? 2.309 1.667 3.400 1.00 96.62 83 TYR A N 1
ATOM 673 C CA . TYR A 1 83 ? 2.673 2.145 2.077 1.00 96.62 83 TYR A CA 1
ATOM 674 C C . TYR A 1 83 ? 1.906 1.408 0.987 1.00 96.62 83 TYR A C 1
ATOM 676 O O . TYR A 1 83 ? 1.474 0.275 1.173 1.00 96.62 83 TYR A O 1
ATOM 684 N N . CYS A 1 84 ? 1.779 2.063 -0.165 1.00 96.38 84 CYS A N 1
ATOM 685 C CA . CYS A 1 84 ? 1.185 1.483 -1.359 1.00 96.38 84 CYS A CA 1
ATOM 686 C C . CYS A 1 84 ? 2.040 1.785 -2.581 1.00 96.38 84 CYS A C 1
ATOM 688 O O . CYS A 1 84 ? 2.355 2.945 -2.849 1.00 96.38 84 CYS A O 1
ATOM 690 N N . LYS A 1 85 ? 2.384 0.736 -3.331 1.00 94.38 85 LYS A N 1
ATOM 691 C CA . LYS A 1 85 ? 3.154 0.818 -4.582 1.00 94.38 85 LYS A CA 1
ATOM 692 C C . LYS A 1 85 ? 2.316 0.477 -5.819 1.00 94.38 85 LYS A C 1
ATOM 694 O O . LYS A 1 85 ? 2.665 0.903 -6.917 1.00 94.38 85 LYS A O 1
ATOM 699 N N . SER A 1 86 ? 1.218 -0.261 -5.641 1.00 93.62 86 SER A N 1
ATOM 700 C CA . SER A 1 86 ? 0.546 -0.961 -6.739 1.00 93.62 86 SER A CA 1
ATOM 701 C C . SER A 1 86 ? -0.975 -1.014 -6.578 1.00 93.62 86 SER A C 1
ATOM 703 O O . SER A 1 86 ? -1.516 -0.890 -5.478 1.00 93.62 86 SER A O 1
ATOM 705 N N . LEU A 1 87 ? -1.653 -1.234 -7.706 1.00 94.94 87 LEU A N 1
ATOM 706 C CA . LEU A 1 87 ? -3.061 -1.619 -7.779 1.00 94.94 87 LEU A CA 1
ATOM 707 C C . LEU A 1 87 ? -3.161 -3.148 -7.704 1.00 94.94 87 LEU A C 1
ATOM 709 O O . LEU A 1 87 ? -2.440 -3.838 -8.423 1.00 94.94 87 LEU A O 1
ATOM 713 N N . TYR A 1 88 ? -4.059 -3.663 -6.871 1.00 96.31 88 TYR A N 1
ATOM 714 C CA . TYR A 1 88 ? -4.463 -5.064 -6.880 1.00 96.31 88 TYR A CA 1
ATOM 715 C C . TYR A 1 88 ? -5.773 -5.212 -7.658 1.00 96.31 88 TYR A C 1
ATOM 717 O O . TYR A 1 88 ? -6.757 -4.534 -7.357 1.00 96.31 88 TYR A O 1
ATOM 725 N N . TRP A 1 89 ? -5.759 -6.072 -8.678 1.00 95.19 89 TRP A N 1
ATOM 726 C CA . TRP A 1 89 ? -6.897 -6.331 -9.560 1.00 95.19 89 TRP A CA 1
ATOM 727 C C . TRP A 1 89 ? -6.888 -7.806 -9.998 1.00 95.19 89 TRP A C 1
ATOM 729 O O . TRP A 1 89 ? -6.379 -8.113 -11.071 1.00 95.19 89 TRP A O 1
ATOM 739 N N . PRO A 1 90 ? -7.376 -8.730 -9.153 1.00 91.75 90 PRO A N 1
ATOM 740 C CA . PRO A 1 90 ? -7.243 -10.168 -9.393 1.00 91.75 90 PRO A CA 1
ATOM 741 C C . PRO A 1 90 ? -8.113 -10.701 -10.537 1.00 91.75 90 PRO A C 1
ATOM 743 O O . PRO A 1 90 ? -7.826 -11.769 -11.064 1.00 91.75 90 PRO A O 1
ATOM 746 N N . GLU A 1 91 ? -9.168 -9.988 -10.927 1.00 90.62 91 GLU A N 1
ATOM 747 C CA . GLU A 1 91 ? -10.069 -10.399 -12.009 1.00 90.62 91 GLU A CA 1
ATOM 748 C C . GLU A 1 91 ? -9.500 -10.152 -13.415 1.00 90.62 91 GLU A C 1
ATOM 750 O O . GLU A 1 91 ? -10.163 -10.489 -14.399 1.00 90.62 91 GLU A O 1
ATOM 755 N N . ARG A 1 92 ? -8.325 -9.522 -13.533 1.00 80.94 92 ARG A N 1
ATOM 756 C CA . ARG A 1 92 ? -7.743 -9.101 -14.810 1.00 80.94 92 ARG A CA 1
ATOM 757 C C . ARG A 1 92 ? -6.363 -9.690 -15.059 1.00 80.94 92 ARG A C 1
ATOM 759 O O . ARG A 1 92 ? -5.605 -9.870 -14.084 1.00 80.94 92 ARG A O 1
#

Foldseek 3Di:
DDKDFDKAQPLPAPCNPVGDRQEIATEPDMDDDDPVVDPDDAAEAEDEQDDDPVSVVVSVVVVVVVVVVQVVCVVVVHDGHHYYHYHDDPVD

Organism: Trifolium pratense (NCBI:txid57577)

Secondary structure (DSSP, 8-state):
-EEEEEEEEGGGSTTGGGS-TTBEEEEEEEEEE-GGG------EEE-----SGGGHHHHHHHHHHHHHHHHHHHHTTPPPPEEE--B--TT-

pLDDT: mean 94.48, std 2.52, range [80.94, 97.62]

InterPro domains:
  IPR001025 Bromo adjacent homology (BAH) domain [PF01426] (1-91)
  IPR001025 Bromo adjacent homology (BAH) domain [SM00439] (1-91)
  IPR043151 Bromo adjacent homology (BAH) domain superfamily [G3DSA:2.30.30.490] (1-92)
  IPR050390 DNA Cytosine-5 Methyltransferase [PTHR10629] (1-92)

Radius of gyration: 15.24 Å; chains: 1; bounding box: 41×26×35 Å

Sequence (92 aa):
MFHGRMMQHGCQTVLGNAANEREVFLTNECRDLGLQDVKQTNVVSIRKMPWGHQYRKDNIVVDKLDRERADERKKKGLSTEYYCKSLYWPER